Protein AF-0000000083257589 (afdb_homodimer)

Solvent-accessible surface area (backbone atoms only — not comparable to full-atom values): 8084 Å² total; per-residue (Å²): 102,66,43,70,45,54,58,62,51,37,50,74,72,68,41,48,56,56,55,49,13,58,73,61,71,50,50,39,65,55,46,52,33,40,59,72,47,78,39,80,50,43,40,68,56,42,48,44,48,19,58,76,68,70,46,51,43,64,73,39,39,37,48,68,92,66,54,82,70,78,123,102,68,43,66,44,55,57,62,51,37,50,72,72,70,40,48,56,57,54,51,12,59,74,62,69,53,49,38,64,55,45,52,34,40,58,72,48,78,37,82,50,42,40,68,56,42,50,43,48,19,57,76,68,71,48,51,42,64,73,38,40,38,48,68,89,67,55,83,69,78,122

InterPro domains:
  IPR001387 Cro/C1-type, helix-turn-helix domain [PF01381] (6-60)
  IPR001387 Cro/C1-type, helix-turn-helix domain [PS50943] (6-60)
  IPR001387 Cro/C1-type, helix-turn-helix domain [SM00530] (5-60)
  IPR001387 Cro/C1-type, helix-turn-helix domain [cd00093] (6-60)
  IPR010982 Lambda repressor-like, DNA-binding domain superfamily [G3DSA:1.10.260.40] (1-66)
  IPR010982 Lambda repressor-like, DNA-binding domain superfamily [SSF47413] (2-64)

Radius of gyration: 15.18 Å; Cα contacts (8 Å, |Δi|>4): 191; chains: 2; bounding box: 34×44×38 Å

pLDDT: mean 91.17, std 14.75, range [28.17, 98.44]

Sequence (142 aa):
MLHNCVKELRARYSFSQTELANRVGVTRQTIGFIEKGDFSPSITLSLKIAQELNVSVDELFWLEGEGYNEEMLHNCVKELRARYSFSQTELANRVGVTRQTIGFIEKGDFSPSITLSLKIAQELNVSVDELFWLEGEGYNEE

Organism: NCBI:txid94136

Structure (mmCIF, N/CA/C/O backbone):
data_AF-0000000083257589-model_v1
#
loop_
_entity.id
_entity.type
_entity.pdbx_description
1 polymer 'Putative HTH-type transcriptional regulator YgzD'
#
loop_
_atom_site.group_PDB
_atom_site.id
_atom_site.type_symbol
_atom_site.label_atom_id
_atom_site.label_alt_id
_atom_site.label_comp_id
_atom_site.label_asym_id
_atom_site.label_entity_id
_atom_site.label_seq_id
_atom_site.pdbx_PDB_ins_code
_atom_site.Cartn_x
_atom_site.Cartn_y
_atom_site.Cartn_z
_atom_site.occupancy
_atom_site.B_iso_or_equiv
_atom_site.auth_seq_id
_atom_site.auth_comp_id
_atom_site.auth_asym_id
_atom_site.auth_atom_id
_atom_site.pdbx_PDB_model_num
ATOM 1 N N . MET A 1 1 ? 9.727 3.439 -9.945 1 77 1 MET A N 1
ATOM 2 C CA . MET A 1 1 ? 9.172 2.146 -10.328 1 77 1 MET A CA 1
ATOM 3 C C . MET A 1 1 ? 8.844 1.305 -9.102 1 77 1 MET A C 1
ATOM 5 O O . MET A 1 1 ? 9.57 1.343 -8.102 1 77 1 MET A O 1
ATOM 9 N N . LEU A 1 2 ? 7.645 0.617 -9.094 1 88.94 2 LEU A N 1
ATOM 10 C CA . LEU A 1 2 ? 7.242 -0.217 -7.965 1 88.94 2 LEU A CA 1
ATOM 11 C C . LEU A 1 2 ? 7.773 -1.638 -8.125 1 88.94 2 LEU A C 1
ATOM 13 O O . LEU A 1 2 ? 7.66 -2.23 -9.195 1 88.94 2 LEU A O 1
ATOM 17 N N . HIS A 1 3 ? 8.453 -2.08 -7.113 1 93.62 3 HIS A N 1
ATOM 18 C CA . HIS A 1 3 ? 8.922 -3.461 -7.051 1 93.62 3 HIS A CA 1
ATOM 19 C C . HIS A 1 3 ? 8.133 -4.262 -6.023 1 93.62 3 HIS A C 1
ATOM 21 O O . HIS A 1 3 ? 7.547 -3.691 -5.102 1 93.62 3 HIS A O 1
ATOM 27 N N . ASN A 1 4 ? 8.125 -5.551 -6.363 1 96 4 ASN A N 1
ATOM 28 C CA . ASN A 1 4 ? 7.402 -6.395 -5.414 1 96 4 ASN A CA 1
ATOM 29 C C . ASN A 1 4 ? 7.902 -7.832 -5.449 1 96 4 ASN A C 1
ATOM 31 O O . ASN A 1 4 ? 8.719 -8.195 -6.301 1 96 4 ASN A O 1
ATOM 35 N N . CYS A 1 5 ? 7.477 -8.609 -4.434 1 96.5 5 CYS A N 1
ATOM 36 C CA . CYS A 1 5 ? 7.828 -10.023 -4.371 1 96.5 5 CYS A CA 1
ATOM 37 C C . CYS A 1 5 ? 6.578 -10.891 -4.238 1 96.5 5 CYS A C 1
ATOM 39 O O . CYS A 1 5 ? 6.594 -11.914 -3.555 1 96.5 5 CYS A O 1
ATOM 41 N N . VAL A 1 6 ? 5.539 -10.469 -4.863 1 97.75 6 VAL A N 1
ATOM 42 C CA . VAL A 1 6 ? 4.254 -11.156 -4.781 1 97.75 6 VAL A CA 1
ATOM 43 C C . VAL A 1 6 ? 4.391 -12.578 -5.328 1 97.75 6 VAL A C 1
ATOM 45 O O . VAL A 1 6 ? 3.938 -13.539 -4.699 1 97.75 6 VAL A O 1
ATOM 48 N N . LYS A 1 7 ? 5.086 -12.656 -6.426 1 97.5 7 LYS A N 1
ATOM 49 C CA . LYS A 1 7 ? 5.246 -13.961 -7.066 1 97.5 7 LYS A CA 1
ATOM 50 C C . LYS A 1 7 ? 5.973 -14.938 -6.148 1 97.5 7 LYS A C 1
ATOM 52 O O . LYS A 1 7 ? 5.52 -16.062 -5.957 1 97.5 7 LYS A O 1
ATOM 57 N N . GLU A 1 8 ? 7.047 -14.508 -5.648 1 97.5 8 GLU A N 1
ATOM 58 C CA . GLU A 1 8 ? 7.863 -15.352 -4.773 1 97.5 8 GLU A CA 1
ATOM 59 C C . GLU A 1 8 ? 7.078 -15.789 -3.539 1 97.5 8 GLU A C 1
ATOM 61 O O . GLU A 1 8 ? 7.113 -16.953 -3.156 1 97.5 8 GLU A O 1
ATOM 66 N N . LEU A 1 9 ? 6.375 -14.875 -2.922 1 97.25 9 LEU A N 1
ATOM 67 C CA . LEU A 1 9 ? 5.66 -15.164 -1.684 1 97.25 9 LEU A CA 1
ATOM 68 C C . LEU A 1 9 ? 4.441 -16.047 -1.952 1 97.25 9 LEU A C 1
ATOM 70 O O . LEU A 1 9 ? 4.152 -16.969 -1.186 1 97.25 9 LEU A O 1
ATOM 74 N N . ARG A 1 10 ? 3.803 -15.625 -3.023 1 97.12 10 ARG A N 1
ATOM 75 C CA . ARG A 1 10 ? 2.664 -16.469 -3.383 1 97.12 10 ARG A CA 1
ATOM 76 C C . ARG A 1 10 ? 3.094 -17.922 -3.578 1 97.12 10 ARG A C 1
ATOM 78 O O . ARG A 1 10 ? 2.393 -18.844 -3.16 1 97.12 10 ARG A O 1
ATOM 85 N N . ALA A 1 11 ? 4.176 -18.172 -4.262 1 96.88 11 ALA A N 1
ATOM 86 C CA . ALA A 1 11 ? 4.703 -19.516 -4.512 1 96.88 11 ALA A CA 1
ATOM 87 C C . ALA A 1 11 ? 5.07 -20.203 -3.203 1 96.88 11 ALA A C 1
ATOM 89 O O . ALA A 1 11 ? 4.867 -21.422 -3.057 1 96.88 11 ALA A O 1
ATOM 90 N N . ARG A 1 12 ? 5.574 -19.469 -2.279 1 96.25 12 ARG A N 1
ATOM 91 C CA . ARG A 1 12 ? 5.938 -20.016 -0.975 1 96.25 12 ARG A CA 1
ATOM 92 C C . ARG A 1 12 ? 4.715 -20.578 -0.255 1 96.25 12 ARG A C 1
ATOM 94 O O . ARG A 1 12 ? 4.816 -21.578 0.464 1 96.25 12 ARG A O 1
ATOM 101 N N . TYR A 1 13 ? 3.566 -20.016 -0.426 1 95.56 13 TYR A N 1
ATOM 102 C CA . TYR A 1 13 ? 2.314 -20.453 0.172 1 95.56 13 TYR A CA 1
ATOM 103 C C . TYR A 1 13 ? 1.619 -21.484 -0.718 1 95.56 13 TYR A C 1
ATOM 105 O O . TYR A 1 13 ? 0.513 -21.938 -0.411 1 95.56 13 TYR A O 1
ATOM 113 N N . SER A 1 14 ? 2.252 -21.781 -1.884 1 97.06 14 SER A N 1
ATOM 114 C CA . SER A 1 14 ? 1.729 -22.734 -2.859 1 97.06 14 SER A CA 1
ATOM 115 C C . SER A 1 14 ? 0.413 -22.234 -3.455 1 97.06 14 SER A C 1
ATOM 117 O O . SER A 1 14 ? -0.49 -23.031 -3.719 1 97.06 14 SER A O 1
ATOM 119 N N . PHE A 1 15 ? 0.28 -20.984 -3.551 1 97.44 15 PHE A N 1
ATOM 120 C CA . PHE A 1 15 ? -0.874 -20.406 -4.234 1 97.44 15 PHE A CA 1
ATOM 121 C C . PHE A 1 15 ? -0.59 -20.219 -5.719 1 97.44 15 PHE A C 1
ATOM 123 O O . PHE A 1 15 ? 0.505 -19.812 -6.105 1 97.44 15 PHE A O 1
ATOM 130 N N . SER A 1 16 ? -1.535 -20.578 -6.477 1 98 16 SER A N 1
ATOM 131 C CA . SER A 1 16 ? -1.519 -20.125 -7.863 1 98 16 SER A CA 1
ATOM 132 C C . SER A 1 16 ? -1.978 -18.672 -7.973 1 98 16 SER A C 1
ATOM 134 O O . SER A 1 16 ? -2.469 -18.094 -7.004 1 98 16 SER A O 1
ATOM 136 N N . GLN A 1 17 ? -1.68 -18.125 -9.148 1 98.12 17 GLN A N 1
ATOM 137 C CA . GLN A 1 17 ? -2.205 -16.781 -9.367 1 98.12 17 GLN A CA 1
ATOM 138 C C . GLN A 1 17 ? -3.721 -16.75 -9.195 1 98.12 17 GLN A C 1
ATOM 140 O O . GLN A 1 17 ? -4.266 -15.805 -8.625 1 98.12 17 GLN A O 1
ATOM 145 N N . THR A 1 18 ? -4.41 -17.75 -9.711 1 98.44 18 THR A N 1
ATOM 146 C CA . THR A 1 18 ? -5.863 -17.859 -9.617 1 98.44 18 THR A CA 1
ATOM 147 C C . THR A 1 18 ? -6.309 -17.953 -8.164 1 98.44 18 THR A C 1
ATOM 149 O O . THR A 1 18 ? -7.27 -17.281 -7.758 1 98.44 18 THR A O 1
ATOM 152 N N . GLU A 1 19 ? -5.617 -18.75 -7.426 1 98.25 19 GLU A N 1
ATOM 153 C CA . GLU A 1 19 ? -5.969 -18.922 -6.02 1 98.25 19 GLU A CA 1
ATOM 154 C C . GLU A 1 19 ? -5.805 -17.609 -5.246 1 98.25 19 GLU A C 1
ATOM 156 O O . GLU A 1 19 ? -6.688 -17.234 -4.477 1 98.25 19 GLU A O 1
ATOM 161 N N . LEU A 1 20 ? -4.691 -16.969 -5.391 1 98.31 20 LEU A N 1
ATOM 162 C CA . LEU A 1 20 ? -4.477 -15.688 -4.727 1 98.31 20 LEU A CA 1
ATOM 163 C C . LEU A 1 20 ? -5.527 -14.672 -5.152 1 98.31 20 LEU A C 1
ATOM 165 O O . LEU A 1 20 ? -6.059 -13.93 -4.32 1 98.31 20 LEU A O 1
ATOM 169 N N . ALA A 1 21 ? -5.801 -14.586 -6.418 1 98.44 21 ALA A N 1
ATOM 170 C CA . AL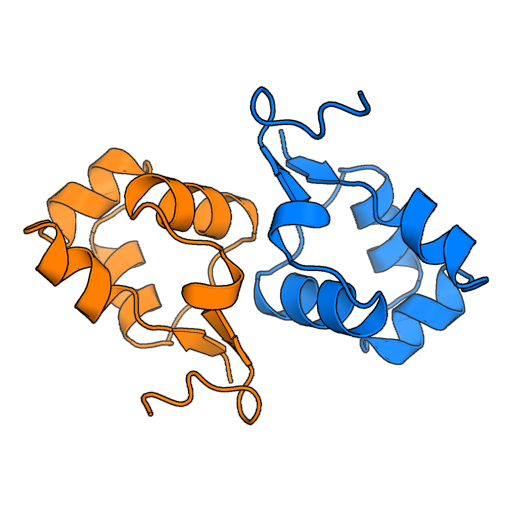A A 1 21 ? -6.793 -13.664 -6.969 1 98.44 21 ALA A CA 1
ATOM 171 C C . ALA A 1 21 ? -8.156 -13.859 -6.301 1 98.44 21 ALA A C 1
ATOM 173 O O . ALA A 1 21 ? -8.805 -12.891 -5.906 1 98.44 21 ALA A O 1
ATOM 174 N N . ASN A 1 22 ? -8.516 -15.102 -6.188 1 98.19 22 ASN A N 1
ATOM 175 C CA . ASN A 1 22 ? -9.789 -15.438 -5.551 1 98.19 22 ASN A CA 1
ATOM 176 C C . ASN A 1 22 ? -9.82 -14.984 -4.09 1 98.19 22 ASN A C 1
ATOM 178 O O . ASN A 1 22 ? -10.836 -14.477 -3.613 1 98.19 22 ASN A O 1
ATOM 182 N N . ARG A 1 23 ? -8.805 -15.172 -3.465 1 97 23 ARG A N 1
ATOM 183 C CA . ARG A 1 23 ? -8.719 -14.852 -2.043 1 97 23 ARG A CA 1
ATOM 184 C C . ARG A 1 23 ? -8.828 -13.352 -1.807 1 97 23 ARG A C 1
ATOM 186 O O . ARG A 1 23 ? -9.359 -12.914 -0.782 1 97 23 ARG A O 1
ATOM 193 N N . VAL A 1 24 ? -8.32 -12.602 -2.711 1 96.88 24 VAL A N 1
ATOM 194 C CA . VAL A 1 24 ? -8.32 -11.156 -2.494 1 96.88 24 VAL A CA 1
ATOM 195 C C . VAL A 1 24 ? -9.414 -10.5 -3.328 1 96.88 24 VAL A C 1
ATOM 197 O O . VAL A 1 24 ? -9.578 -9.281 -3.311 1 96.88 24 VAL A O 1
ATOM 200 N N . GLY A 1 25 ? -10.078 -11.203 -4.098 1 97.38 25 GLY A N 1
ATOM 201 C CA . GLY A 1 25 ? -11.266 -10.727 -4.785 1 97.38 25 GLY A CA 1
ATOM 202 C C . GLY A 1 25 ? -10.961 -10 -6.078 1 97.38 25 GLY A C 1
ATOM 203 O O . GLY A 1 25 ? -11.555 -8.961 -6.371 1 97.38 25 GLY A O 1
ATOM 204 N N . VAL A 1 26 ? -10.047 -10.461 -6.82 1 97.44 26 VAL A N 1
ATOM 205 C CA . VAL A 1 26 ? -9.711 -9.875 -8.117 1 97.44 26 VAL A CA 1
ATOM 206 C C . VAL A 1 26 ? -9.539 -10.977 -9.156 1 97.44 26 VAL A C 1
ATOM 208 O O . VAL A 1 26 ? -9.758 -12.156 -8.859 1 97.44 26 VAL A O 1
ATOM 211 N N . THR A 1 27 ? -9.203 -10.539 -10.32 1 97.62 27 THR A N 1
ATOM 212 C CA . THR A 1 27 ? -8.984 -11.508 -11.383 1 97.62 27 THR A CA 1
ATOM 213 C C . THR A 1 27 ? -7.539 -12.008 -11.367 1 97.62 27 THR A C 1
ATOM 215 O O . THR A 1 27 ? -6.641 -11.305 -10.898 1 97.62 27 THR A O 1
ATOM 218 N N . ARG A 1 28 ? -7.352 -13.203 -11.891 1 97.88 28 ARG A N 1
ATOM 219 C CA . ARG A 1 28 ? -6.012 -13.758 -12.055 1 97.88 28 ARG A CA 1
ATOM 220 C C . ARG A 1 28 ? -5.121 -12.805 -12.844 1 97.88 28 ARG A C 1
ATOM 222 O O . ARG A 1 28 ? -3.938 -12.656 -12.539 1 97.88 28 ARG A O 1
ATOM 229 N N . GLN A 1 29 ? -5.668 -12.156 -13.836 1 97.56 29 GLN A N 1
ATOM 230 C CA . GLN A 1 29 ? -4.922 -11.219 -14.672 1 97.56 29 GLN A CA 1
ATOM 231 C C . GLN A 1 29 ? -4.363 -10.07 -13.836 1 97.56 29 GLN A C 1
ATOM 233 O O . GLN A 1 29 ? -3.232 -9.633 -14.047 1 97.56 29 GLN A O 1
ATOM 238 N N . THR A 1 30 ? -5.145 -9.664 -12.914 1 97 30 THR A N 1
ATOM 239 C CA . THR A 1 30 ? -4.727 -8.578 -12.031 1 97 30 THR A CA 1
ATOM 240 C C . THR A 1 30 ? -3.477 -8.969 -11.25 1 97 30 THR A C 1
ATOM 242 O O . THR A 1 30 ? -2.518 -8.195 -11.172 1 97 30 THR A O 1
ATOM 245 N N . ILE A 1 31 ? -3.49 -10.172 -10.68 1 97.81 31 ILE A N 1
ATOM 246 C CA . ILE A 1 31 ? -2.332 -10.672 -9.945 1 97.81 31 ILE A CA 1
ATOM 247 C C . ILE A 1 31 ? -1.129 -10.758 -10.883 1 97.81 31 ILE A C 1
ATOM 249 O O . ILE A 1 31 ? -0.021 -10.359 -10.523 1 97.81 31 ILE A O 1
ATOM 253 N N . GLY A 1 32 ? -1.372 -11.234 -12.039 1 97.25 32 GLY A N 1
ATOM 254 C CA . GLY A 1 32 ? -0.307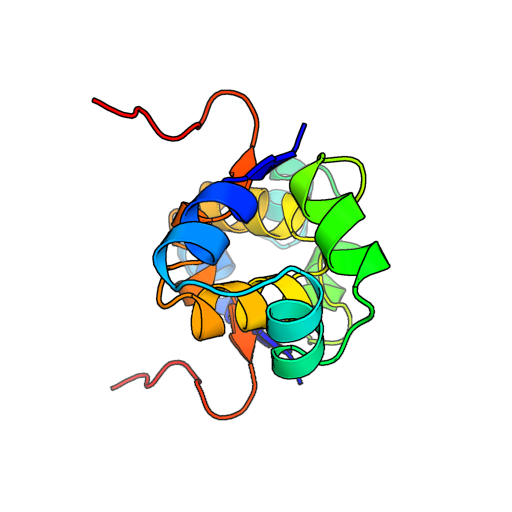 -11.312 -13.023 1 97.25 32 GLY A CA 1
ATOM 255 C C . GLY A 1 32 ? 0.324 -9.969 -13.336 1 97.25 32 GLY A C 1
ATOM 256 O O . GLY A 1 32 ? 1.55 -9.852 -13.398 1 97.25 32 GLY A O 1
ATOM 257 N N . PHE A 1 33 ? -0.464 -9.031 -13.547 1 95.62 33 PHE A N 1
ATOM 258 C CA . PHE A 1 33 ? 0.013 -7.688 -13.852 1 95.62 33 PHE A CA 1
ATOM 259 C C . PHE A 1 33 ? 0.796 -7.113 -12.68 1 95.62 33 PHE A C 1
ATOM 261 O O . PHE A 1 33 ? 1.81 -6.438 -12.867 1 95.62 33 PHE A O 1
ATOM 268 N N . ILE A 1 34 ? 0.347 -7.316 -11.531 1 96.12 34 ILE A N 1
ATOM 269 C CA . ILE A 1 34 ? 1.022 -6.836 -10.328 1 96.12 34 ILE A CA 1
ATOM 270 C C . ILE A 1 34 ? 2.406 -7.473 -10.227 1 96.12 34 ILE A C 1
ATOM 272 O O . ILE A 1 34 ? 3.396 -6.781 -9.977 1 96.12 34 ILE A O 1
ATOM 276 N N . GLU A 1 35 ? 2.479 -8.742 -10.445 1 96.62 35 GLU A N 1
ATOM 277 C CA . GLU A 1 35 ? 3.732 -9.477 -10.312 1 96.62 35 GLU A CA 1
ATOM 278 C C . GLU A 1 35 ? 4.773 -8.984 -11.312 1 96.62 35 GLU A C 1
ATOM 280 O O . GLU A 1 35 ? 5.973 -8.984 -11.023 1 96.62 35 GLU A O 1
ATOM 285 N N . LYS A 1 36 ? 4.336 -8.5 -12.414 1 93.62 36 LYS A N 1
ATOM 286 C CA . LYS A 1 36 ? 5.238 -8.055 -13.469 1 93.62 36 LYS A CA 1
ATOM 287 C C . LYS A 1 36 ? 5.637 -6.594 -13.266 1 93.62 36 LYS A C 1
ATOM 289 O O . LYS A 1 36 ? 6.512 -6.078 -13.969 1 93.62 36 LYS A O 1
ATOM 294 N N . GLY A 1 37 ? 4.941 -5.98 -12.383 1 89.62 37 GLY A N 1
ATOM 295 C CA . GLY A 1 37 ? 5.227 -4.574 -12.156 1 89.62 37 GLY A CA 1
ATOM 296 C C . GLY A 1 37 ? 4.52 -3.662 -13.148 1 89.62 37 GLY A C 1
ATOM 297 O O . GLY A 1 37 ? 4.809 -2.465 -13.211 1 89.62 37 GLY A O 1
ATOM 298 N N . ASP A 1 38 ? 3.617 -4.164 -13.906 1 84.56 38 ASP A N 1
ATOM 299 C CA . ASP A 1 38 ? 2.908 -3.416 -14.938 1 84.56 38 ASP A CA 1
ATOM 300 C C . ASP A 1 38 ? 1.729 -2.646 -14.344 1 84.56 38 ASP A C 1
ATOM 302 O O . ASP A 1 38 ? 1.155 -1.777 -15 1 84.56 38 ASP A O 1
ATOM 306 N N . PHE A 1 39 ? 1.396 -3.037 -13.18 1 85.88 39 PHE A N 1
ATOM 307 C CA . PHE A 1 39 ? 0.242 -2.447 -12.508 1 85.88 39 PHE A CA 1
ATOM 308 C C . PHE A 1 39 ? 0.538 -2.203 -11.031 1 85.88 39 PHE A C 1
ATOM 310 O O . PHE A 1 39 ? 1.024 -3.096 -10.336 1 85.88 39 PHE A O 1
ATOM 317 N N . SER A 1 40 ? 0.343 -0.968 -10.703 1 91.12 40 SER A N 1
ATOM 318 C CA . SER A 1 40 ? 0.442 -0.656 -9.281 1 91.12 40 SER A CA 1
ATOM 319 C C . SER A 1 40 ? -0.907 -0.81 -8.586 1 91.12 40 SER A C 1
ATOM 321 O O . SER A 1 40 ? -1.87 -0.12 -8.93 1 91.12 40 SER A O 1
ATOM 323 N N . PRO A 1 41 ? -0.884 -1.724 -7.723 1 95.62 41 PRO A N 1
ATOM 324 C CA . PRO A 1 41 ? -2.176 -1.919 -7.059 1 95.62 41 PRO A CA 1
ATOM 325 C C . PRO A 1 41 ? -2.574 -0.735 -6.18 1 95.62 41 PRO A C 1
ATOM 327 O O . PRO A 1 41 ? -1.727 0.089 -5.828 1 95.62 41 PRO A O 1
ATOM 330 N N . SER A 1 42 ? -3.908 -0.677 -5.902 1 94.19 42 SER A N 1
ATOM 331 C CA . SER A 1 42 ? -4.398 0.27 -4.902 1 94.19 42 SER A CA 1
ATOM 332 C C . SER A 1 42 ? -3.912 -0.101 -3.506 1 94.19 42 SER A C 1
ATOM 334 O O . SER A 1 42 ? -3.443 -1.219 -3.281 1 94.19 42 SER A O 1
ATOM 336 N N . ILE A 1 43 ? -4.02 0.819 -2.639 1 96.5 43 ILE A N 1
ATOM 337 C CA . ILE A 1 43 ? -3.646 0.547 -1.256 1 96.5 43 ILE A CA 1
ATOM 338 C C . ILE A 1 43 ? -4.559 -0.532 -0.677 1 96.5 43 ILE A C 1
ATOM 340 O O . ILE A 1 43 ? -4.102 -1.417 0.049 1 96.5 43 ILE A O 1
ATOM 344 N N . THR A 1 44 ? -5.82 -0.57 -0.999 1 95.12 44 THR A N 1
ATOM 345 C CA . THR A 1 44 ? -6.758 -1.561 -0.479 1 95.12 44 THR A CA 1
ATOM 346 C C . THR A 1 44 ? -6.379 -2.963 -0.947 1 95.12 44 THR A C 1
ATOM 348 O O . THR A 1 44 ? -6.324 -3.896 -0.145 1 95.12 44 THR A O 1
ATOM 351 N N . LEU A 1 45 ? -6.117 -3.061 -2.184 1 96.19 45 LEU A N 1
ATOM 352 C CA . LEU A 1 45 ? -5.723 -4.355 -2.725 1 96.19 45 LEU A CA 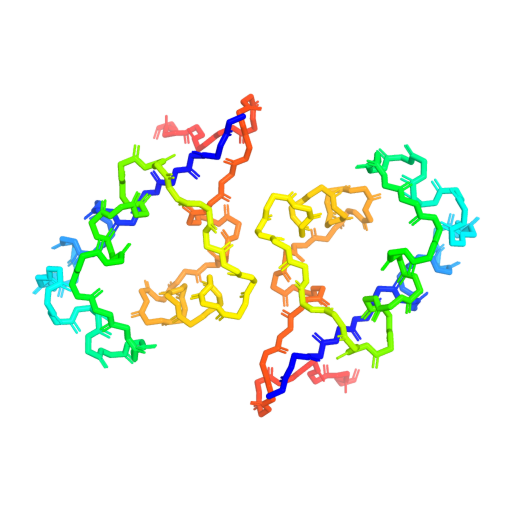1
ATOM 353 C C . LEU A 1 45 ? -4.379 -4.797 -2.152 1 96.19 45 LEU A C 1
ATOM 355 O O . LEU A 1 45 ? -4.184 -5.973 -1.844 1 96.19 45 LEU A O 1
ATOM 359 N N . SER A 1 46 ? -3.48 -3.865 -2.02 1 97.5 46 SER A N 1
ATOM 360 C CA . SER A 1 46 ? -2.162 -4.156 -1.466 1 97.5 46 SER A CA 1
ATOM 361 C C . SER A 1 46 ? -2.268 -4.703 -0.046 1 97.5 46 SER A C 1
ATOM 363 O O . SER A 1 46 ? -1.576 -5.66 0.307 1 97.5 46 SER A O 1
ATOM 365 N N . LEU A 1 47 ? -3.129 -4.109 0.689 1 97.31 47 LEU A N 1
ATOM 366 C CA . LEU A 1 47 ? -3.348 -4.562 2.059 1 97.31 47 LEU A CA 1
ATOM 367 C C . LEU A 1 47 ? -3.934 -5.973 2.076 1 97.31 47 LEU A C 1
ATOM 369 O O . LEU A 1 47 ? -3.51 -6.816 2.869 1 97.31 47 LEU A O 1
ATOM 373 N N . LYS A 1 48 ? -4.828 -6.215 1.25 1 96.75 48 LYS A N 1
ATOM 374 C CA . LYS A 1 48 ? -5.445 -7.535 1.187 1 96.75 48 LYS A CA 1
ATOM 375 C C . LYS A 1 48 ? -4.426 -8.609 0.81 1 96.75 48 LYS A C 1
ATOM 377 O O . LYS A 1 48 ? -4.395 -9.68 1.412 1 96.75 48 LYS A O 1
ATOM 382 N N . ILE A 1 49 ? -3.639 -8.281 -0.195 1 97.81 49 ILE A N 1
ATOM 383 C CA . ILE A 1 49 ? -2.637 -9.242 -0.645 1 97.81 49 ILE A CA 1
ATOM 384 C C . ILE A 1 49 ? -1.639 -9.508 0.479 1 97.81 49 ILE A C 1
ATOM 386 O O . ILE A 1 49 ? -1.291 -10.664 0.746 1 97.81 49 ILE A O 1
ATOM 390 N N . ALA A 1 50 ? -1.177 -8.484 1.06 1 97.81 50 ALA A N 1
ATOM 391 C CA . ALA A 1 50 ? -0.224 -8.625 2.158 1 97.81 50 ALA A CA 1
ATOM 392 C C . ALA A 1 50 ? -0.799 -9.492 3.273 1 97.81 50 ALA A C 1
ATOM 394 O O . ALA A 1 50 ? -0.097 -10.328 3.84 1 97.81 50 ALA A O 1
ATOM 395 N N . GLN A 1 51 ? -2.037 -9.266 3.6 1 96.62 51 GLN A N 1
ATOM 396 C CA . GLN A 1 51 ? -2.707 -10.047 4.637 1 96.62 51 GLN A CA 1
ATOM 397 C C . GLN A 1 51 ? -2.775 -11.523 4.262 1 96.62 51 GLN A C 1
ATOM 399 O O . GLN A 1 51 ? -2.486 -12.391 5.086 1 96.62 51 GLN A O 1
ATOM 404 N N . GLU A 1 52 ? -3.121 -11.734 3.057 1 97.19 52 GLU A N 1
ATOM 405 C CA . GLU A 1 52 ? -3.248 -13.117 2.596 1 97.19 52 GLU A CA 1
ATOM 406 C C . GLU A 1 52 ? -1.898 -13.828 2.607 1 97.19 52 GLU A C 1
ATOM 408 O O . GLU A 1 52 ? -1.831 -15.039 2.816 1 97.19 52 GLU A O 1
ATOM 413 N N . LEU A 1 53 ? -0.861 -13.086 2.357 1 97.62 53 LEU A N 1
ATOM 414 C CA . LEU A 1 53 ? 0.472 -13.672 2.273 1 97.62 53 LEU A CA 1
ATOM 415 C C . LEU A 1 53 ? 1.212 -13.531 3.6 1 97.62 53 LEU A C 1
ATOM 417 O O . LEU A 1 53 ? 2.398 -13.852 3.689 1 97.62 53 LEU A O 1
ATOM 421 N N . ASN A 1 54 ? 0.562 -12.969 4.578 1 96.94 54 ASN A N 1
ATOM 422 C CA . ASN A 1 54 ? 1.054 -12.852 5.945 1 96.94 54 ASN A CA 1
ATOM 423 C C . ASN A 1 54 ? 2.355 -12.062 6.012 1 96.94 54 ASN A C 1
ATOM 425 O O . ASN A 1 54 ? 3.322 -12.492 6.641 1 96.94 54 ASN A O 1
ATOM 429 N N . VAL A 1 55 ? 2.424 -10.984 5.332 1 97.25 55 VAL A N 1
ATOM 430 C CA . VAL A 1 55 ? 3.547 -10.047 5.348 1 97.25 55 VAL A CA 1
ATOM 431 C C . VAL A 1 55 ? 3.027 -8.617 5.414 1 97.25 55 VAL A C 1
ATOM 433 O O . VAL A 1 55 ? 1.828 -8.375 5.254 1 97.25 55 VAL A O 1
ATOM 436 N N . SER A 1 56 ? 3.951 -7.734 5.758 1 97.56 56 SER A N 1
ATOM 437 C CA . SER A 1 56 ? 3.58 -6.324 5.727 1 97.56 56 SER A CA 1
ATOM 438 C C . SER A 1 56 ? 3.574 -5.785 4.301 1 97.56 56 SER A C 1
ATOM 440 O O . SER A 1 56 ? 4.199 -6.363 3.41 1 97.56 56 SER A O 1
ATOM 442 N N . VAL A 1 57 ? 2.852 -4.77 4.082 1 97.75 57 VAL A N 1
ATOM 443 C CA . VAL A 1 57 ? 2.824 -4.121 2.775 1 97.75 57 VAL A CA 1
ATOM 444 C C . VAL A 1 57 ? 4.234 -3.672 2.393 1 97.75 57 VAL A C 1
ATOM 446 O O . VAL A 1 57 ? 4.637 -3.799 1.235 1 97.75 57 VAL A O 1
ATOM 449 N N . ASP A 1 58 ? 4.973 -3.223 3.359 1 97.31 58 ASP A N 1
ATOM 450 C CA . ASP A 1 58 ? 6.328 -2.74 3.111 1 97.31 58 ASP A CA 1
ATOM 451 C C . ASP A 1 58 ? 7.246 -3.881 2.678 1 97.31 58 ASP A C 1
ATOM 453 O O . ASP A 1 58 ? 8.242 -3.654 1.983 1 97.31 58 ASP A O 1
ATOM 457 N N . GLU A 1 59 ? 6.93 -5.031 3.09 1 96.25 59 GLU A N 1
ATOM 458 C CA . GLU A 1 59 ? 7.691 -6.215 2.697 1 96.25 59 GLU A CA 1
ATOM 459 C C . GLU A 1 59 ? 7.32 -6.668 1.288 1 96.25 59 GLU A C 1
ATOM 461 O O . GLU A 1 59 ? 8.156 -7.211 0.564 1 96.25 59 GLU A O 1
ATOM 466 N N . LEU A 1 60 ? 6.211 -6.367 0.91 1 97.06 60 LEU A N 1
ATOM 467 C CA . LEU A 1 60 ? 5.648 -6.879 -0.337 1 97.06 60 LEU A CA 1
ATOM 468 C C . LEU A 1 60 ? 5.941 -5.93 -1.494 1 97.06 60 LEU A C 1
ATOM 470 O O . LEU A 1 60 ? 6.195 -6.371 -2.617 1 97.06 60 LEU A O 1
ATOM 474 N N . PHE A 1 61 ? 5.891 -4.664 -1.156 1 96.88 61 PHE A N 1
ATOM 475 C CA . PHE A 1 61 ? 6.059 -3.635 -2.174 1 96.88 61 PHE A CA 1
ATOM 476 C C . PHE A 1 61 ? 7.086 -2.598 -1.729 1 96.88 61 PHE A C 1
ATOM 478 O O . PHE A 1 61 ? 7.117 -2.209 -0.56 1 96.88 61 PHE A O 1
ATOM 485 N N . TRP A 1 62 ? 7.863 -2.131 -2.695 1 95.5 62 TRP A N 1
ATOM 486 C CA . TRP A 1 62 ? 8.805 -1.06 -2.383 1 95.5 62 TRP A CA 1
ATOM 487 C C . TRP A 1 62 ? 9.156 -0.262 -3.635 1 95.5 62 TRP A C 1
ATOM 489 O O . TRP A 1 62 ? 8.961 -0.735 -4.758 1 95.5 62 TRP A O 1
ATOM 499 N N . LEU A 1 63 ? 9.539 0.932 -3.361 1 91.62 63 LEU A N 1
ATOM 500 C CA . LEU A 1 63 ? 9.953 1.811 -4.449 1 91.62 63 LEU A CA 1
ATOM 501 C C . LEU A 1 63 ? 11.414 1.562 -4.824 1 91.62 63 LEU A C 1
ATOM 503 O O . LEU A 1 63 ? 12.211 1.139 -3.984 1 91.62 63 LEU A O 1
ATOM 507 N N . GLU A 1 64 ? 11.664 1.809 -6.043 1 81.56 64 GLU A N 1
ATOM 508 C CA . GLU A 1 64 ? 13.031 1.644 -6.543 1 81.56 64 GLU A CA 1
ATOM 509 C C . GLU A 1 64 ? 14.039 2.318 -5.621 1 81.56 64 GLU A C 1
ATOM 511 O O . GLU A 1 64 ? 13.828 3.453 -5.184 1 81.56 64 GLU A O 1
ATOM 516 N N . GLY A 1 65 ? 15.18 1.649 -5.332 1 73.88 65 GLY A N 1
ATOM 517 C CA . GLY A 1 65 ? 16.25 2.164 -4.488 1 73.88 65 GLY A CA 1
ATOM 518 C C . GLY A 1 65 ? 16.078 1.812 -3.021 1 73.88 65 GLY A C 1
ATOM 519 O O . GLY A 1 65 ? 16.984 2.016 -2.215 1 73.88 65 GLY A O 1
ATOM 520 N N . GLU A 1 66 ? 14.906 1.526 -2.58 1 61.94 66 GLU A N 1
ATOM 521 C CA . GLU A 1 66 ? 14.641 1.151 -1.195 1 61.94 66 GLU A CA 1
ATOM 522 C C . GLU A 1 66 ? 14.547 -0.364 -1.044 1 61.94 66 GLU A C 1
ATOM 524 O O . GLU A 1 66 ? 14.227 -0.865 0.036 1 61.94 66 GLU A O 1
ATOM 529 N N . GLY A 1 67 ? 14.906 -1.014 -1.961 1 54.94 67 GLY A N 1
ATOM 530 C CA . GLY A 1 67 ? 14.5 -2.395 -2.172 1 54.94 67 GLY A CA 1
ATOM 531 C C . GLY A 1 67 ? 15.078 -3.348 -1.141 1 54.94 67 GLY A C 1
ATOM 532 O O . GLY A 1 67 ? 15.898 -2.953 -0.314 1 54.94 67 GLY A O 1
ATOM 533 N N . TYR A 1 68 ? 14.391 -4.586 -1.111 1 52.19 68 TYR A N 1
ATOM 534 C CA . TYR A 1 68 ? 14.633 -5.754 -0.276 1 52.19 68 TYR A CA 1
ATOM 535 C C . TYR A 1 68 ? 16.094 -6.184 -0.357 1 52.19 68 TYR A C 1
ATOM 537 O O . TYR A 1 68 ? 16.625 -6.391 -1.45 1 52.19 68 TYR A O 1
ATOM 545 N N . ASN A 1 69 ? 16.875 -5.602 0.404 1 42.97 69 ASN A N 1
ATOM 546 C CA . ASN A 1 69 ? 18.188 -6.254 0.425 1 42.97 69 ASN A CA 1
ATOM 547 C C . ASN A 1 69 ? 18.062 -7.734 0.778 1 42.97 69 ASN A C 1
ATOM 549 O O . ASN A 1 69 ? 17.516 -8.086 1.824 1 42.97 69 ASN A O 1
ATOM 553 N N . GLU A 1 70 ? 17.734 -8.609 -0.084 1 36.94 70 GLU A N 1
ATOM 554 C CA . GLU A 1 70 ? 18.094 -9.992 0.214 1 36.94 70 GLU A CA 1
ATOM 555 C C . GLU A 1 70 ? 19.516 -10.086 0.764 1 36.94 70 GLU A C 1
ATOM 557 O O . GLU A 1 70 ? 20.484 -9.758 0.066 1 36.94 70 GLU A O 1
ATOM 562 N N . GLU A 1 71 ? 19.844 -9.578 2.066 1 28.17 71 GLU A N 1
ATOM 563 C CA . GLU A 1 71 ? 21.094 -10.242 2.406 1 28.17 71 GLU A CA 1
ATOM 564 C C . GLU A 1 71 ? 20.953 -11.758 2.309 1 28.17 71 GLU A C 1
ATOM 566 O O . GLU A 1 71 ? 19.891 -12.312 2.596 1 28.17 71 GLU A O 1
ATOM 571 N N . MET B 1 1 ? -13.805 -0.347 3.838 1 77.31 1 MET B N 1
ATOM 572 C CA . MET B 1 1 ? -13.43 1.063 3.912 1 77.31 1 MET B CA 1
ATOM 573 C C . MET B 1 1 ? -11.992 1.223 4.395 1 77.31 1 MET B C 1
ATOM 575 O O . MET B 1 1 ? -11.531 0.456 5.242 1 77.31 1 MET B O 1
ATOM 579 N N . LEU B 1 2 ? -11.211 2.156 3.762 1 89.38 2 LEU B N 1
ATOM 580 C CA . LEU B 1 2 ? -9.82 2.387 4.148 1 89.38 2 LEU B CA 1
ATOM 581 C C . LEU B 1 2 ? -9.734 3.43 5.258 1 89.38 2 LEU B C 1
ATOM 583 O O . LEU B 1 2 ? -10.367 4.484 5.172 1 89.38 2 LEU B O 1
ATOM 587 N N . HIS B 1 3 ? -9.086 3.064 6.305 1 93.69 3 HIS B N 1
ATOM 588 C CA . HIS B 1 3 ? -8.797 3.982 7.402 1 93.69 3 HIS B CA 1
ATOM 589 C C . HIS B 1 3 ? -7.32 4.359 7.434 1 93.69 3 HIS B C 1
ATOM 591 O O . HIS B 1 3 ? -6.477 3.623 6.914 1 93.69 3 HIS B O 1
ATOM 597 N N . ASN B 1 4 ? -7.168 5.555 7.98 1 96.06 4 ASN B N 1
ATOM 598 C CA . ASN B 1 4 ? -5.773 5.98 8.07 1 96.06 4 ASN B CA 1
ATOM 599 C C . ASN B 1 4 ? -5.566 6.984 9.203 1 96.06 4 ASN B C 1
ATOM 601 O O . ASN B 1 4 ? -6.527 7.434 9.82 1 96.06 4 ASN B O 1
ATOM 605 N N . CYS B 1 5 ? -4.289 7.238 9.516 1 96.5 5 CYS B N 1
ATOM 606 C CA . CYS B 1 5 ? -3.936 8.227 10.531 1 96.5 5 CYS B CA 1
ATOM 607 C C . CYS B 1 5 ? -2.961 9.258 9.977 1 96.5 5 CYS B C 1
ATOM 609 O O . CYS B 1 5 ? -2.07 9.727 10.688 1 96.5 5 CYS B O 1
ATOM 611 N N . VAL B 1 6 ? -3.127 9.57 8.75 1 97.75 6 VAL B N 1
ATOM 612 C CA . VAL B 1 6 ? -2.236 10.5 8.062 1 97.75 6 VAL B CA 1
ATOM 613 C C . VAL B 1 6 ? -2.283 11.867 8.75 1 97.75 6 VAL B C 1
ATOM 615 O O . VAL B 1 6 ? -1.24 12.461 9.031 1 97.75 6 VAL B O 1
ATOM 618 N N . LYS B 1 7 ? -3.475 12.258 9.07 1 97.56 7 LYS B N 1
ATOM 619 C CA . LYS B 1 7 ? -3.65 13.57 9.688 1 97.56 7 LYS B CA 1
ATOM 620 C C . LYS B 1 7 ? -2.916 13.656 11.023 1 97.56 7 LYS B C 1
ATOM 622 O O . LYS B 1 7 ? -2.174 14.609 11.273 1 97.56 7 LYS B O 1
ATOM 627 N N . GLU B 1 8 ? -3.145 12.703 11.82 1 97.5 8 GLU B N 1
ATOM 628 C CA . GLU B 1 8 ? -2.533 12.672 13.141 1 97.5 8 GLU B CA 1
ATOM 629 C C . GLU B 1 8 ? -1.011 12.648 13.047 1 97.5 8 GLU B C 1
ATOM 631 O O . GLU B 1 8 ? -0.328 13.375 13.773 1 97.5 8 GLU B O 1
ATOM 636 N N . LEU B 1 9 ? -0.48 11.828 12.18 1 97.25 9 LEU B N 1
ATOM 637 C CA . LEU B 1 9 ? 0.965 11.664 12.07 1 97.25 9 LEU B CA 1
ATOM 638 C C . LEU B 1 9 ? 1.605 12.898 11.438 1 97.25 9 LEU B C 1
ATOM 640 O O . LEU B 1 9 ? 2.674 13.336 11.867 1 97.25 9 LEU B O 1
ATOM 644 N N . ARG B 1 10 ? 0.891 13.32 10.406 1 97.19 10 ARG B N 1
ATOM 645 C CA . ARG B 1 10 ? 1.405 14.539 9.797 1 97.19 10 ARG B CA 1
ATOM 646 C C . ARG B 1 10 ? 1.523 15.656 10.828 1 97.19 10 ARG B C 1
ATOM 648 O O . ARG B 1 10 ? 2.5 16.406 10.828 1 97.19 10 ARG B O 1
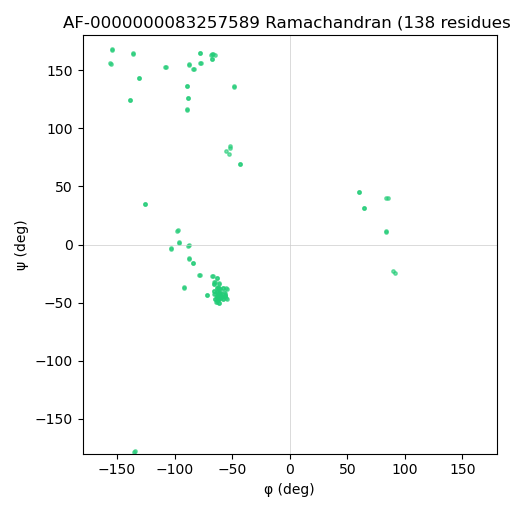ATOM 655 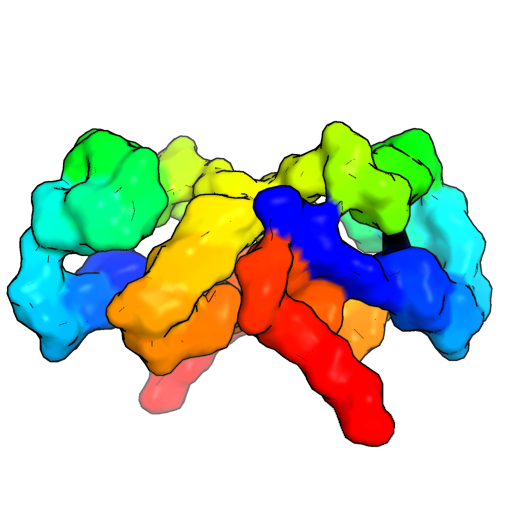N N . ALA B 1 11 ? 0.551 15.859 11.68 1 96.88 11 ALA B N 1
ATOM 656 C CA . ALA B 1 11 ? 0.541 16.875 12.727 1 96.88 11 ALA B CA 1
ATOM 657 C C . ALA B 1 11 ? 1.673 16.656 13.719 1 96.88 11 ALA B C 1
ATOM 659 O O . ALA B 1 11 ? 2.283 17.609 14.203 1 96.88 11 ALA B O 1
ATOM 660 N N . ARG B 1 12 ? 1.945 15.445 14.008 1 96.31 12 ARG B N 1
ATOM 661 C CA . ARG B 1 12 ? 3.023 15.102 14.93 1 96.31 12 ARG B CA 1
ATOM 662 C C . ARG B 1 12 ? 4.371 15.578 14.406 1 96.31 12 ARG B C 1
ATOM 664 O O . ARG B 1 12 ? 5.238 15.977 15.188 1 96.31 12 ARG B O 1
ATOM 671 N N . TYR B 1 13 ? 4.59 15.578 13.133 1 95.44 13 TYR B N 1
ATOM 672 C CA . TYR B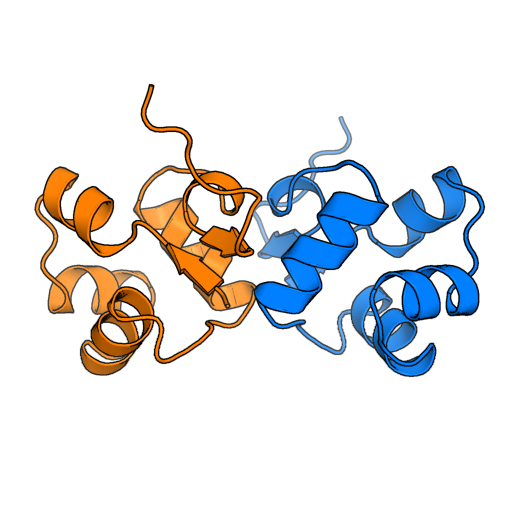 1 13 ? 5.812 16.047 12.492 1 95.44 13 TYR B CA 1
ATOM 673 C C . TYR B 1 13 ? 5.746 17.531 12.203 1 95.44 13 TYR B C 1
ATOM 675 O O . TYR B 1 13 ? 6.664 18.094 11.602 1 95.44 13 TYR B O 1
ATOM 683 N N . SER B 1 14 ? 4.594 18.172 12.562 1 97 14 SER B N 1
ATOM 684 C CA . SER B 1 14 ? 4.355 19.594 12.352 1 97 14 SER B CA 1
ATOM 685 C C . SER B 1 14 ? 4.316 19.938 10.867 1 97 14 SER B C 1
ATOM 687 O O . SER B 1 14 ? 4.789 21 10.461 1 97 14 SER B O 1
ATOM 689 N N . PHE B 1 15 ? 3.873 19 10.094 1 97.44 15 PHE B N 1
ATOM 690 C CA . PHE B 1 15 ? 3.66 19.266 8.68 1 97.44 15 PHE B CA 1
ATOM 691 C C . PHE B 1 15 ? 2.248 19.781 8.43 1 97.44 15 PHE B C 1
ATOM 693 O O . PHE B 1 15 ? 1.287 19.281 9.023 1 97.44 15 PHE B O 1
ATOM 700 N N . SER B 1 16 ? 2.176 20.75 7.633 1 98 16 SER B N 1
ATOM 701 C CA . SER B 1 16 ? 0.88 21.094 7.051 1 98 16 SER B CA 1
ATOM 702 C C . SER B 1 16 ? 0.525 20.141 5.91 1 98 16 SER B C 1
ATOM 704 O O . SER B 1 16 ? 1.362 19.344 5.477 1 98 16 SER B O 1
ATOM 706 N N . GLN B 1 17 ? -0.765 20.203 5.559 1 98.12 17 GLN B N 1
ATOM 707 C CA . GLN B 1 17 ? -1.144 19.406 4.387 1 98.12 17 GLN B CA 1
ATOM 708 C C . GLN B 1 17 ? -0.308 19.797 3.17 1 98.12 17 GLN B C 1
ATOM 710 O O . GLN B 1 17 ? 0.112 18.938 2.398 1 98.12 17 GLN B O 1
ATOM 715 N N . THR B 1 18 ? -0.063 21.094 2.994 1 98.38 18 THR B N 1
ATOM 716 C CA . THR B 1 18 ? 0.723 21.609 1.878 1 98.38 18 THR B CA 1
ATOM 717 C C . THR B 1 18 ? 2.158 21.094 1.943 1 98.38 18 THR B C 1
ATOM 719 O O . THR B 1 18 ? 2.721 20.672 0.929 1 98.38 18 THR B O 1
ATOM 722 N N . GLU B 1 19 ? 2.699 21.125 3.107 1 98.25 19 GLU B N 1
ATOM 723 C CA . GLU B 1 19 ? 4.074 20.672 3.277 1 98.25 19 GLU B CA 1
ATOM 724 C C . GLU B 1 19 ? 4.207 19.172 2.957 1 98.25 19 GLU B C 1
ATOM 726 O O . GLU B 1 19 ? 5.125 18.766 2.242 1 98.25 19 GLU B O 1
ATOM 731 N N . LEU B 1 20 ? 3.357 18.359 3.508 1 98.31 20 LEU B N 1
ATOM 732 C CA . LEU B 1 20 ? 3.383 16.938 3.213 1 98.31 20 LEU B CA 1
ATOM 733 C C . LEU B 1 20 ? 3.189 16.688 1.721 1 98.31 20 LEU B C 1
ATOM 735 O O . LEU B 1 20 ? 3.879 15.844 1.133 1 98.31 20 LEU B O 1
ATOM 739 N N . ALA B 1 21 ? 2.252 17.344 1.113 1 98.44 21 ALA B N 1
ATOM 740 C CA . ALA B 1 21 ? 1.961 17.219 -0.312 1 98.44 21 ALA B CA 1
ATOM 741 C C . ALA B 1 21 ? 3.207 17.484 -1.152 1 98.44 21 ALA B C 1
ATOM 743 O O . ALA B 1 21 ? 3.518 16.719 -2.07 1 98.44 21 ALA B O 1
ATOM 744 N N . ASN B 1 22 ? 3.877 18.547 -0.798 1 98.19 22 ASN B N 1
ATOM 745 C CA . ASN B 1 22 ? 5.102 18.906 -1.504 1 98.19 22 ASN B CA 1
ATOM 746 C C . ASN B 1 22 ? 6.168 17.812 -1.368 1 98.19 22 ASN B C 1
ATOM 748 O O . ASN B 1 22 ? 6.867 17.5 -2.334 1 98.19 22 ASN B O 1
ATOM 752 N N . ARG B 1 23 ? 6.27 17.312 -0.268 1 97 23 ARG B N 1
ATOM 753 C CA . ARG B 1 23 ? 7.293 16.312 0.02 1 97 23 ARG B CA 1
ATOM 754 C C . ARG B 1 23 ? 7.047 15.031 -0.768 1 97 23 ARG B C 1
ATOM 756 O O . ARG B 1 23 ? 7.996 14.336 -1.149 1 97 23 ARG B O 1
ATOM 763 N N . VAL B 1 24 ? 5.816 14.711 -0.979 1 96.88 24 VAL B N 1
ATOM 764 C CA . VAL B 1 24 ? 5.52 13.453 -1.646 1 96.88 24 VAL B CA 1
ATOM 765 C C . VAL B 1 24 ? 5.129 13.711 -3.1 1 96.88 24 VAL B C 1
ATOM 767 O O . VAL B 1 24 ? 4.809 12.781 -3.84 1 96.88 24 VAL B O 1
ATOM 770 N N . GLY B 1 25 ? 5.055 14.883 -3.496 1 97.38 25 GLY B N 1
ATOM 771 C CA . GLY B 1 25 ? 4.891 15.242 -4.895 1 97.38 25 GLY B CA 1
ATOM 772 C C . GLY B 1 25 ? 3.443 15.211 -5.355 1 97.38 25 GLY B C 1
ATOM 773 O O . GLY B 1 25 ? 3.145 14.734 -6.449 1 97.38 25 GLY B O 1
ATOM 774 N N . VAL B 1 26 ? 2.551 15.648 -4.562 1 97.44 26 VAL B N 1
ATOM 775 C CA . VAL B 1 26 ? 1.141 15.727 -4.93 1 97.44 26 VAL B CA 1
ATOM 776 C C . VAL B 1 26 ? 0.566 17.078 -4.508 1 97.44 26 VAL B C 1
ATOM 778 O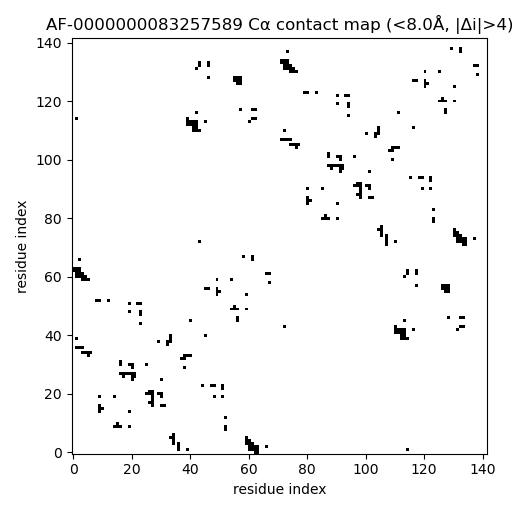 O . VAL B 1 26 ? 1.293 17.938 -4.008 1 97.44 26 VAL B O 1
ATOM 781 N N . THR B 1 27 ? -0.698 17.203 -4.762 1 97.69 27 THR B N 1
ATOM 782 C CA . THR B 1 27 ? -1.354 18.438 -4.363 1 97.69 27 THR B CA 1
ATOM 783 C C . THR B 1 27 ? -1.851 18.359 -2.924 1 97.69 27 THR B C 1
ATOM 785 O O . THR B 1 27 ? -2.119 17.266 -2.42 1 97.69 27 THR B O 1
ATOM 788 N N . ARG B 1 28 ? -1.983 19.516 -2.311 1 97.94 28 ARG B N 1
ATOM 789 C CA . ARG B 1 28 ? -2.561 19.594 -0.974 1 97.94 28 ARG B CA 1
ATOM 790 C C . ARG B 1 28 ? -3.938 18.938 -0.932 1 97.94 28 ARG B C 1
ATOM 792 O O . ARG B 1 28 ? -4.285 18.281 0.046 1 97.94 28 ARG B O 1
ATOM 799 N N . GLN B 1 29 ? -4.703 19.094 -1.968 1 97.62 29 GLN B N 1
ATOM 800 C CA . GLN B 1 29 ? -6.039 18.531 -2.049 1 97.62 29 GLN B CA 1
ATOM 801 C C . GLN B 1 29 ? -5.992 17 -1.951 1 97.62 29 GLN B C 1
ATOM 803 O O . GLN B 1 29 ? -6.84 16.391 -1.301 1 97.62 29 GLN B O 1
ATOM 808 N N . THR B 1 30 ? -5.008 16.469 -2.555 1 97 30 THR B N 1
ATOM 809 C CA . THR B 1 30 ? -4.832 15.016 -2.525 1 97 30 THR B CA 1
ATOM 810 C C . THR B 1 30 ? -4.645 14.523 -1.094 1 97 30 THR B C 1
ATOM 812 O O . THR B 1 30 ? -5.289 13.562 -0.674 1 97 30 THR B O 1
ATOM 815 N N . ILE B 1 31 ? -3.777 15.203 -0.356 1 97.88 31 ILE B N 1
ATOM 816 C CA . ILE B 1 31 ? -3.553 14.859 1.044 1 97.88 31 ILE B CA 1
ATOM 817 C C . ILE B 1 31 ? -4.855 15.008 1.826 1 97.88 31 ILE B C 1
ATOM 819 O O . ILE B 1 31 ? -5.207 14.148 2.633 1 97.88 31 ILE B O 1
ATOM 823 N N . GLY B 1 32 ? -5.535 16.062 1.557 1 97.31 32 GLY B N 1
ATOM 824 C CA . GLY B 1 32 ? -6.816 16.281 2.211 1 97.31 32 GLY B CA 1
ATOM 825 C C . GLY B 1 32 ? -7.809 15.156 1.972 1 97.31 32 GLY B C 1
ATOM 826 O O . GLY B 1 32 ? -8.469 14.695 2.904 1 97.31 32 GLY B O 1
ATOM 827 N N . PHE B 1 33 ? -7.926 14.766 0.788 1 95.69 33 PHE B N 1
ATOM 828 C CA . PHE B 1 33 ? -8.836 13.688 0.422 1 95.69 33 PHE B CA 1
ATOM 829 C C . PHE B 1 33 ? -8.43 12.383 1.087 1 95.69 33 PHE B C 1
ATOM 831 O O . PHE B 1 33 ? -9.281 11.602 1.525 1 95.69 33 PHE B O 1
ATOM 838 N N . ILE B 1 34 ? -7.211 12.109 1.132 1 96.19 34 ILE B N 1
ATOM 839 C CA . ILE B 1 34 ? -6.695 10.898 1.763 1 96.19 34 ILE B CA 1
ATOM 840 C C . ILE B 1 34 ? -7.051 10.898 3.248 1 96.19 34 ILE B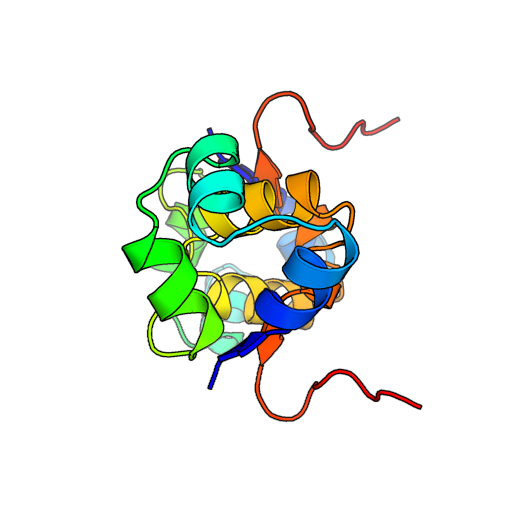 C 1
ATOM 842 O O . ILE B 1 34 ? -7.531 9.898 3.781 1 96.19 34 ILE B O 1
ATOM 846 N N . GLU B 1 35 ? -6.844 12 3.893 1 96.69 35 GLU B N 1
ATOM 847 C CA . GLU B 1 35 ? -7.074 12.109 5.332 1 96.69 35 GLU B CA 1
ATOM 848 C C . GLU B 1 35 ? -8.547 11.883 5.672 1 96.69 35 GLU B C 1
ATOM 850 O O . GLU B 1 35 ? -8.867 11.344 6.734 1 96.69 35 GLU B O 1
ATOM 855 N N . LYS B 1 36 ? -9.398 12.195 4.77 1 93.75 36 LYS B N 1
ATOM 856 C CA . LYS B 1 36 ? -10.836 12.07 5.008 1 93.75 36 LYS B CA 1
ATOM 857 C C . LYS B 1 36 ? -11.328 10.672 4.656 1 93.75 36 LYS B C 1
ATOM 859 O O . LYS B 1 36 ? -12.484 10.328 4.938 1 93.75 36 LYS B O 1
ATOM 864 N N . GLY B 1 37 ? -10.484 9.969 4.008 1 89.75 37 GLY B N 1
ATOM 865 C CA . GLY B 1 37 ? -10.898 8.641 3.586 1 89.75 37 GLY B CA 1
ATOM 866 C C . GLY B 1 37 ? -11.68 8.641 2.287 1 89.75 37 GLY B C 1
ATOM 867 O O . GLY B 1 37 ? -12.266 7.625 1.905 1 89.75 37 GLY B O 1
ATOM 868 N N . ASP B 1 38 ? -11.703 9.719 1.593 1 84.94 38 ASP B N 1
ATOM 869 C CA . ASP B 1 38 ? -12.469 9.875 0.36 1 84.94 38 ASP B CA 1
ATOM 870 C C . ASP B 1 38 ? -11.688 9.344 -0.842 1 84.94 38 ASP B C 1
ATOM 872 O O . ASP B 1 38 ? -12.25 9.18 -1.928 1 84.94 38 ASP B O 1
ATOM 876 N N . PHE B 1 39 ? -10.445 9.18 -0.617 1 86.19 39 PHE B N 1
ATOM 877 C CA . PHE B 1 39 ? -9.555 8.75 -1.688 1 86.19 39 PHE B CA 1
ATOM 878 C C . PHE B 1 39 ? -8.562 7.711 -1.178 1 86.19 39 PHE B C 1
ATOM 880 O O . PHE B 1 39 ? -7.918 7.914 -0.145 1 86.19 39 PHE B O 1
ATOM 887 N N . SER B 1 40 ? -8.594 6.617 -1.867 1 91.25 40 SER B N 1
ATOM 888 C CA . SER B 1 40 ? -7.574 5.621 -1.563 1 91.25 40 SER B CA 1
ATOM 889 C C . SER B 1 40 ? -6.324 5.836 -2.41 1 91.25 40 SER B C 1
ATOM 891 O O . SER B 1 40 ? -6.383 5.785 -3.641 1 91.25 40 SER B O 1
ATOM 893 N N . PRO B 1 41 ? -5.32 6.125 -1.704 1 95.69 41 PRO B N 1
ATOM 894 C CA . PRO B 1 41 ? -4.109 6.375 -2.49 1 95.69 41 PRO B CA 1
ATOM 895 C C . PRO B 1 41 ? -3.592 5.117 -3.188 1 95.69 41 PRO B C 1
ATOM 897 O O . PRO B 1 41 ? -3.963 4.004 -2.814 1 95.69 41 PRO B O 1
ATOM 900 N N . SER B 1 42 ? -2.766 5.371 -4.238 1 94.25 42 SER B N 1
ATOM 901 C CA . SER B 1 42 ? -2.027 4.273 -4.855 1 94.25 42 SER B CA 1
ATOM 902 C C . SER B 1 42 ? -0.986 3.701 -3.9 1 94.25 42 SER B C 1
ATOM 904 O O . SER B 1 42 ? -0.656 4.324 -2.889 1 94.25 42 SER B O 1
ATOM 906 N N . ILE B 1 43 ? -0.518 2.57 -4.219 1 96.5 43 ILE B N 1
ATOM 907 C CA . ILE B 1 43 ? 0.531 1.962 -3.408 1 96.5 43 ILE B CA 1
ATOM 908 C C . ILE B 1 43 ? 1.786 2.832 -3.451 1 96.5 43 ILE B C 1
ATOM 910 O O . ILE B 1 43 ? 2.455 3.018 -2.434 1 96.5 43 ILE B O 1
ATOM 914 N N . THR B 1 44 ? 2.123 3.445 -4.551 1 95.06 44 THR B N 1
ATOM 915 C CA . THR B 1 44 ? 3.312 4.281 -4.676 1 95.06 44 THR B CA 1
ATOM 916 C C . THR B 1 44 ? 3.209 5.512 -3.779 1 95.06 44 THR B C 1
ATOM 918 O O . THR B 1 44 ? 4.145 5.836 -3.047 1 95.06 44 THR B O 1
ATOM 921 N N . LEU B 1 45 ? 2.102 6.117 -3.85 1 96.19 45 LEU B N 1
ATOM 922 C CA . LEU B 1 45 ? 1.894 7.293 -3.012 1 96.19 45 LEU B CA 1
ATOM 923 C C . LEU B 1 45 ? 1.879 6.914 -1.535 1 96.19 45 LEU B C 1
ATOM 925 O O . LEU B 1 45 ? 2.426 7.637 -0.698 1 96.19 45 LEU B O 1
ATOM 929 N N . SER B 1 46 ? 1.273 5.805 -1.23 1 97.5 46 SER B N 1
ATOM 930 C CA . SER B 1 46 ? 1.207 5.32 0.144 1 97.5 46 SER B CA 1
ATOM 931 C C . SER B 1 46 ? 2.602 5.078 0.713 1 97.5 46 SER B C 1
ATOM 933 O O . SER B 1 46 ? 2.881 5.441 1.858 1 97.5 46 SER B O 1
ATOM 935 N N . LEU B 1 47 ? 3.412 4.523 -0.1 1 97.31 47 LEU B N 1
ATOM 936 C CA . LEU B 1 47 ? 4.789 4.266 0.313 1 97.31 47 LEU B CA 1
ATOM 937 C C . LEU B 1 47 ? 5.535 5.574 0.549 1 97.31 47 LEU B C 1
ATOM 939 O O . LEU B 1 47 ? 6.27 5.707 1.532 1 97.31 47 LEU B O 1
ATOM 943 N N . LYS B 1 48 ? 5.355 6.477 -0.274 1 96.75 48 LYS B N 1
ATOM 944 C CA . LYS B 1 48 ? 6.023 7.77 -0.134 1 96.75 48 LYS B CA 1
ATOM 945 C C . LYS B 1 48 ? 5.586 8.477 1.146 1 96.75 48 LYS B C 1
ATOM 947 O O . LYS B 1 48 ? 6.418 9.023 1.873 1 96.75 48 LYS B O 1
ATOM 952 N N . ILE B 1 49 ? 4.289 8.461 1.362 1 97.81 49 ILE B N 1
ATOM 953 C CA . ILE B 1 49 ? 3.768 9.125 2.549 1 97.81 49 ILE B CA 1
ATOM 954 C C . ILE B 1 49 ? 4.312 8.445 3.805 1 97.81 49 ILE B C 1
ATOM 956 O O . ILE B 1 49 ? 4.75 9.117 4.742 1 97.81 49 ILE B O 1
ATOM 960 N N . ALA B 1 50 ? 4.238 7.191 3.82 1 97.81 50 ALA B N 1
ATOM 961 C CA . ALA B 1 50 ? 4.742 6.438 4.965 1 97.81 50 ALA B CA 1
ATOM 962 C C . ALA B 1 50 ? 6.211 6.754 5.227 1 97.81 50 ALA B C 1
ATOM 964 O O . ALA B 1 50 ? 6.625 6.906 6.379 1 97.81 50 ALA B O 1
ATOM 965 N N . GLN B 1 51 ? 6.98 6.816 4.184 1 96.56 51 GLN B N 1
ATOM 966 C CA . GLN B 1 51 ? 8.398 7.133 4.301 1 96.56 51 GLN B CA 1
ATOM 967 C C . GLN B 1 51 ? 8.609 8.523 4.891 1 96.56 51 GLN B C 1
ATOM 969 O O . GLN B 1 51 ? 9.438 8.703 5.785 1 96.56 51 GLN B O 1
ATOM 974 N N . GLU B 1 52 ? 7.852 9.414 4.402 1 97.19 52 GLU B N 1
ATOM 975 C CA . GLU B 1 52 ? 7.984 10.789 4.875 1 97.19 52 GLU B CA 1
ATOM 976 C C . GLU B 1 52 ? 7.594 10.906 6.348 1 97.19 52 GLU B C 1
ATOM 978 O O . GLU B 1 52 ? 8.133 11.742 7.07 1 97.19 52 GLU B O 1
ATOM 983 N N . LEU B 1 53 ? 6.66 10.094 6.75 1 97.62 53 LEU B N 1
ATOM 984 C CA . LEU B 1 53 ? 6.16 10.172 8.117 1 97.62 53 LEU B CA 1
ATOM 985 C C . LEU B 1 53 ? 6.859 9.148 9.008 1 97.62 53 LEU B C 1
ATOM 987 O O . LEU B 1 53 ? 6.48 8.969 10.172 1 97.62 53 LEU B O 1
ATOM 991 N N . ASN B 1 54 ? 7.773 8.422 8.445 1 96.94 54 ASN B N 1
ATOM 992 C CA . ASN B 1 54 ? 8.625 7.477 9.156 1 96.94 54 ASN B CA 1
ATOM 993 C C . ASN B 1 54 ? 7.809 6.387 9.844 1 96.94 54 ASN B C 1
ATOM 995 O O . ASN B 1 54 ? 8.016 6.098 11.023 1 96.94 54 ASN B O 1
ATOM 999 N N . VAL B 1 55 ? 6.867 5.844 9.172 1 97.25 55 VAL B N 1
ATOM 1000 C CA . VAL B 1 55 ? 6.043 4.727 9.625 1 97.25 55 VAL B CA 1
ATOM 1001 C C . VAL B 1 55 ? 5.871 3.717 8.492 1 97.25 55 VAL B C 1
ATOM 1003 O O . VAL B 1 55 ? 6.215 4 7.344 1 97.25 55 VAL B O 1
ATOM 1006 N N . SER B 1 56 ? 5.438 2.541 8.906 1 97.56 56 SER B N 1
ATOM 1007 C CA . SER B 1 56 ? 5.125 1.55 7.883 1 97.56 56 SER B CA 1
ATOM 1008 C C . SER B 1 56 ? 3.779 1.842 7.223 1 97.56 56 SER B C 1
ATOM 1010 O O . SER B 1 56 ? 2.945 2.549 7.789 1 97.56 56 SER B O 1
ATOM 1012 N N . VAL B 1 57 ? 3.617 1.372 6.051 1 97.69 57 VAL B N 1
ATOM 1013 C CA . VAL B 1 57 ? 2.346 1.522 5.352 1 97.69 57 VAL B CA 1
ATOM 1014 C C . VAL B 1 57 ? 1.223 0.898 6.18 1 97.69 57 VAL B C 1
ATOM 1016 O O . VAL B 1 57 ? 0.125 1.454 6.27 1 97.69 57 VAL B O 1
ATOM 1019 N N . ASP B 1 58 ? 1.521 -0.188 6.816 1 97.38 58 ASP B N 1
ATOM 1020 C CA . ASP B 1 58 ? 0.521 -0.889 7.617 1 97.38 58 ASP B CA 1
ATOM 1021 C C . ASP B 1 58 ? 0.111 -0.06 8.836 1 97.38 58 ASP B C 1
ATOM 1023 O O . ASP B 1 58 ? -0.998 -0.214 9.352 1 97.38 58 ASP B O 1
ATOM 1027 N N . GLU B 1 59 ? 0.975 0.753 9.273 1 96.31 59 GLU B N 1
ATOM 1028 C CA . GLU B 1 59 ? 0.684 1.648 10.391 1 96.31 59 GLU B CA 1
ATOM 1029 C C . GLU B 1 59 ? -0.153 2.842 9.938 1 96.31 59 GLU B C 1
ATOM 1031 O O . GLU B 1 59 ? -0.962 3.367 10.703 1 96.31 59 GLU B O 1
ATOM 1036 N N . LEU B 1 60 ? -0.041 3.156 8.773 1 97.12 60 LEU B N 1
ATOM 1037 C CA . LEU B 1 60 ? -0.631 4.379 8.234 1 97.12 60 LEU B CA 1
ATOM 1038 C C . LEU B 1 60 ? -2.029 4.109 7.684 1 97.12 60 LEU B C 1
ATOM 1040 O O . LEU B 1 60 ? -2.924 4.949 7.82 1 97.12 60 LEU B O 1
ATOM 1044 N N . PHE B 1 61 ? -2.145 2.941 7.09 1 96.94 61 PHE B N 1
ATOM 1045 C CA . PHE B 1 61 ? -3.396 2.578 6.438 1 96.94 61 PHE B CA 1
ATOM 1046 C C . PHE B 1 61 ? -3.852 1.19 6.871 1 96.94 61 PHE B C 1
ATOM 1048 O O . PHE B 1 61 ? -3.033 0.28 7.016 1 96.94 61 PHE B O 1
ATOM 1055 N N . TRP B 1 62 ? -5.16 1.05 7.012 1 95.62 62 TRP B N 1
ATOM 1056 C CA . TRP B 1 62 ? -5.695 -0.272 7.324 1 95.62 62 TRP B CA 1
ATOM 1057 C C . TRP B 1 62 ? -7.148 -0.391 6.879 1 95.62 62 TRP B C 1
ATOM 1059 O O . TRP B 1 62 ? -7.82 0.619 6.66 1 95.62 62 TRP B O 1
ATOM 1069 N N . LEU B 1 63 ? -7.492 -1.608 6.672 1 91.88 63 LEU B N 1
ATOM 1070 C CA . LEU B 1 63 ? -8.867 -1.895 6.277 1 91.88 63 LEU B CA 1
ATOM 1071 C C . LEU B 1 63 ? -9.781 -1.978 7.496 1 91.88 63 LEU B C 1
ATOM 1073 O O . LEU B 1 63 ? -9.328 -2.32 8.594 1 91.88 63 LEU B O 1
ATOM 1077 N N . GLU B 1 64 ? -10.984 -1.644 7.242 1 82.31 64 GLU B N 1
ATOM 1078 C CA . GLU B 1 64 ? -11.984 -1.701 8.305 1 82.31 64 GLU B CA 1
ATOM 1079 C C . GLU B 1 64 ? -11.93 -3.037 9.047 1 82.31 64 GLU B C 1
ATOM 1081 O O . GLU B 1 64 ? -11.852 -4.094 8.414 1 82.31 64 GLU B O 1
ATOM 1086 N N . GLY B 1 65 ? -11.992 -3.004 10.383 1 74.75 65 GLY B N 1
ATOM 1087 C CA . GLY B 1 65 ? -11.969 -4.188 11.227 1 74.75 65 GLY B CA 1
ATOM 1088 C C . GLY B 1 65 ? -10.57 -4.582 11.664 1 74.75 65 GLY B C 1
ATOM 1089 O O . GLY B 1 65 ? -10.406 -5.445 12.531 1 74.75 65 GLY B O 1
ATOM 1090 N N . GLU B 1 66 ? -9.555 -4.238 10.977 1 62.22 66 GLU B N 1
ATOM 1091 C CA . GLU B 1 66 ? -8.172 -4.547 11.328 1 62.22 66 GLU B CA 1
ATOM 1092 C C . GLU B 1 66 ? -7.512 -3.375 12.055 1 62.22 66 GLU B C 1
ATOM 1094 O O . GLU B 1 66 ? -6.312 -3.408 12.336 1 62.22 66 GLU B O 1
ATOM 1099 N N . GLY B 1 67 ? -8.266 -2.506 12.43 1 55.59 67 GLY B N 1
ATOM 1100 C CA . GLY B 1 67 ? -7.82 -1.154 12.734 1 55.59 67 GLY B CA 1
ATOM 1101 C C . GLY B 1 67 ? -6.887 -1.084 13.922 1 55.59 67 GLY B C 1
ATOM 1102 O O . GLY B 1 67 ? -6.664 -2.088 14.602 1 55.59 67 GLY B O 1
ATOM 1103 N N . TYR B 1 68 ? -6.145 0.15 13.992 1 52.38 68 TYR B N 1
ATOM 1104 C CA . TYR B 1 68 ? -5.168 0.61 14.969 1 52.38 68 TYR B CA 1
ATOM 1105 C C . TYR B 1 68 ? -5.711 0.485 16.391 1 52.38 68 TYR B C 1
ATOM 1107 O O . TYR B 1 68 ? -6.797 0.987 16.688 1 52.38 68 TYR B O 1
ATOM 1115 N N . ASN B 1 69 ? -5.605 -0.628 16.906 1 42.72 69 ASN B N 1
ATOM 1116 C CA . ASN B 1 69 ? -5.938 -0.557 18.328 1 42.72 69 ASN B CA 1
ATOM 1117 C C . ASN B 1 69 ? -5.129 0.521 19.047 1 42.72 69 ASN B C 1
ATOM 1119 O O . ASN B 1 69 ? -3.896 0.494 19.016 1 42.72 69 ASN B O 1
ATOM 1123 N N . GLU B 1 70 ? -5.418 1.726 18.953 1 37.12 70 GLU B N 1
ATOM 1124 C CA . GLU B 1 70 ? -4.898 2.584 20.016 1 37.12 70 GLU B CA 1
ATOM 1125 C C . GLU B 1 70 ? -5.062 1.928 21.391 1 37.12 70 GLU B C 1
ATOM 1127 O O . GLU B 1 70 ? -6.184 1.68 21.828 1 37.12 70 GLU B O 1
ATOM 1132 N N . GLU B 1 71 ? -4.285 0.771 21.766 1 28.48 71 GLU B N 1
ATOM 1133 C CA . GLU B 1 71 ? -4.367 0.75 23.219 1 28.48 71 GLU B CA 1
ATOM 1134 C C . GLU B 1 71 ? -3.936 2.086 23.812 1 28.48 71 GLU B C 1
ATOM 1136 O O . GLU B 1 71 ? -3.041 2.748 23.281 1 28.48 71 GLU B O 1
#

Secondary structure (DSSP, 8-state):
-EEE-HHHHHHHTT--HHHHHHHHTS-HHHHHHHHHTS-PPBHHHHHHHHHHTTS-HHHHEEETTS-----/-EEE-HHHHHHHTT--HHHHHHHHTS-HHHHHHHHHTS-PPBHHHHHHHHHHTTS-HHHHEEETTS-----

Nearest PDB structures (foldseek):
  1utx-assembly1_B  TM=9.422E-01  e=4.590E-06  Enterococcus faecalis
  2xj3-assembly1_A  TM=9.573E-01  e=5.879E-06  Enterococcus faecalis
  2lyk-assembly1_B  TM=9.365E-01  e=8.012E-06  Enterococcus faecalis
  2xj3-assembly1_B  TM=9.442E-01  e=1.488E-05  Enterococcus faecalis
  2gzu-assembly1_B  TM=8.759E-01  e=5.195E-06  Enterococcus faecalis

Foldseek 3Di:
DKDFCLVVLCVVVPHDLQRLCVQLVHHSVVSVCVNVVNDDDDPSSLCSSCVVSVHDSCRGMDDPPVDDPPD/DKDFCLVVLCVVVPHDLQRLCVQLVHHSVVSVCVNVVNDDDDPSSLCSSCVVSVHDSCRGMDDPPVDDPPD